Protein AF-A0A0C3Q727-F1 (afdb_monomer)

Foldseek 3Di:
DFDDDQFWWGWPAWDADPVRQDIGTDTDDQQCPFQVSNCVVVVDDPVLVVLQVVQVVRVQVSQCPDVVRDDLPDDDSDFDDPPDDDPDDPDSGPPTTDRVVRRDPPDDD

InterPro domains:
  IPR000719 Protein kinase domain [PF00069] (2-77)
  IPR000719 Protein kinase domain [PS50011] (1-109)
  IPR011009 Protein kinase-like domain superfamily [SSF56112] (2-77)

Structure (mmCIF, N/CA/C/O backbone):
data_AF-A0A0C3Q727-F1
#
_entry.id   AF-A0A0C3Q727-F1
#
loop_
_atom_site.group_PDB
_atom_site.id
_atom_site.type_symbol
_atom_site.label_atom_id
_atom_site.label_alt_id
_atom_site.label_comp_id
_atom_site.label_asym_id
_atom_site.label_entity_id
_atom_site.label_seq_id
_atom_site.pdbx_PDB_ins_code
_atom_site.Cartn_x
_atom_site.Cartn_y
_atom_site.Cartn_z
_atom_site.occupancy
_atom_site.B_iso_or_equiv
_atom_site.auth_seq_id
_atom_site.auth_comp_id
_atom_site.auth_asym_id
_atom_site.auth_atom_id
_atom_site.pdbx_PDB_model_num
ATOM 1 N N . ARG A 1 1 ? 5.966 4.097 -14.548 1.00 59.19 1 ARG A N 1
ATOM 2 C CA . ARG A 1 1 ? 4.587 3.778 -15.000 1.00 59.19 1 ARG A CA 1
ATOM 3 C C . ARG A 1 1 ? 3.643 4.442 -14.006 1.00 59.19 1 ARG A C 1
ATOM 5 O O . ARG A 1 1 ? 3.909 4.316 -12.820 1.00 59.19 1 ARG A O 1
ATOM 12 N N . SER A 1 2 ? 2.652 5.214 -14.448 1.00 68.00 2 SER A N 1
ATOM 13 C CA . SER A 1 2 ? 1.687 5.857 -13.543 1.00 68.00 2 SER A CA 1
ATOM 14 C C . SER A 1 2 ? 0.361 5.109 -13.643 1.00 68.00 2 SER A C 1
ATOM 16 O O . SER A 1 2 ? -0.072 4.806 -14.754 1.00 68.00 2 SER A O 1
ATOM 18 N N . PHE A 1 3 ? -0.236 4.761 -12.505 1.00 81.81 3 PHE A N 1
ATOM 19 C CA . PHE A 1 3 ? -1.566 4.158 -12.435 1.00 81.81 3 PHE A CA 1
ATOM 20 C C . PHE A 1 3 ? -2.571 5.238 -12.045 1.00 81.81 3 PHE A C 1
ATOM 22 O O . PHE A 1 3 ? -2.291 6.050 -11.162 1.00 81.81 3 PHE A O 1
ATOM 29 N N . SER A 1 4 ? -3.723 5.261 -12.712 1.00 84.50 4 SER A N 1
ATOM 30 C CA . SER A 1 4 ? -4.774 6.241 -12.458 1.00 84.50 4 SER A CA 1
ATOM 31 C C . SER A 1 4 ? -6.041 5.500 -12.059 1.00 84.50 4 SER A C 1
ATOM 33 O O . SER A 1 4 ? -6.807 5.053 -12.904 1.00 84.50 4 SER A O 1
ATOM 35 N N . HIS A 1 5 ? -6.208 5.315 -10.752 1.00 85.75 5 HIS A N 1
ATOM 36 C CA . HIS A 1 5 ? -7.383 4.686 -10.170 1.00 85.75 5 HIS A CA 1
ATOM 37 C C . HIS A 1 5 ? -7.640 5.280 -8.789 1.00 85.75 5 HIS A C 1
ATOM 39 O O . HIS A 1 5 ? -6.693 5.556 -8.052 1.00 85.75 5 HIS A O 1
ATOM 45 N N . GLU A 1 6 ? -8.908 5.463 -8.423 1.00 86.62 6 GLU A N 1
ATOM 46 C CA . GLU A 1 6 ? -9.264 6.111 -7.159 1.00 86.62 6 GLU A CA 1
ATOM 47 C C . GLU A 1 6 ? -8.774 5.333 -5.939 1.00 86.62 6 GLU A C 1
ATOM 49 O O . GLU A 1 6 ? -8.392 5.962 -4.961 1.00 86.62 6 GLU A O 1
ATOM 54 N N . ASN A 1 7 ? -8.714 3.998 -6.026 1.00 85.81 7 ASN A N 1
ATOM 55 C CA . ASN A 1 7 ? -8.232 3.115 -4.964 1.00 85.81 7 ASN A CA 1
ATOM 56 C C . ASN A 1 7 ? -6.742 2.763 -5.065 1.00 85.81 7 ASN A C 1
ATOM 58 O O . ASN A 1 7 ? -6.291 1.845 -4.388 1.00 85.81 7 ASN A O 1
ATOM 62 N N . ILE A 1 8 ? -5.962 3.465 -5.891 1.00 83.75 8 ILE A N 1
ATOM 63 C CA . ILE A 1 8 ? -4.508 3.280 -5.975 1.00 83.75 8 ILE A CA 1
ATOM 64 C C . ILE A 1 8 ? -3.828 4.577 -5.558 1.00 83.75 8 ILE A C 1
ATOM 66 O O . ILE A 1 8 ? -4.128 5.641 -6.099 1.00 83.75 8 ILE A O 1
ATOM 70 N N . LEU A 1 9 ? -2.910 4.511 -4.589 1.00 83.62 9 LEU A N 1
ATOM 71 C CA . LEU A 1 9 ? -2.192 5.710 -4.168 1.00 83.62 9 LEU A CA 1
ATOM 72 C C . LEU A 1 9 ? -1.355 6.227 -5.330 1.00 83.62 9 LEU A C 1
ATOM 74 O O . LEU A 1 9 ? -0.519 5.522 -5.902 1.00 83.62 9 LEU A O 1
ATOM 78 N N . LYS A 1 10 ? -1.551 7.507 -5.628 1.00 80.56 10 LYS A N 1
ATOM 79 C CA . LYS A 1 10 ? -0.773 8.205 -6.633 1.00 80.56 10 LYS A CA 1
ATOM 80 C C . LYS A 1 10 ? 0.700 8.247 -6.231 1.00 80.56 10 LYS A C 1
ATOM 82 O O . LYS A 1 10 ? 1.070 8.818 -5.208 1.00 80.56 10 LYS A O 1
ATOM 87 N N . PHE A 1 11 ? 1.544 7.709 -7.099 1.00 83.25 11 PHE A N 1
ATOM 88 C CA . PHE A 1 11 ? 2.980 7.933 -7.051 1.00 83.25 11 PHE A CA 1
ATOM 89 C C . PHE A 1 11 ? 3.300 9.324 -7.612 1.00 83.25 11 PHE A C 1
ATOM 91 O O . PHE A 1 11 ? 2.978 9.612 -8.769 1.00 83.25 11 PHE A O 1
ATOM 98 N N . THR A 1 12 ? 3.919 10.184 -6.801 1.00 83.75 12 THR A N 1
ATOM 99 C CA . THR A 1 12 ? 4.279 11.552 -7.208 1.00 83.75 12 THR A CA 1
ATOM 100 C C . THR A 1 12 ? 5.670 11.597 -7.831 1.00 83.75 12 THR A C 1
ATOM 102 O O . THR A 1 12 ? 5.880 12.308 -8.810 1.00 83.75 12 THR A O 1
ATOM 105 N N . GLY A 1 13 ? 6.619 10.828 -7.297 1.00 84.38 13 GLY A N 1
ATOM 106 C CA . GLY A 1 13 ? 7.985 10.804 -7.806 1.00 84.38 13 GLY A CA 1
ATOM 107 C C . GLY A 1 13 ? 8.942 10.064 -6.886 1.00 84.38 13 GLY A C 1
ATOM 108 O O . GLY A 1 13 ? 8.533 9.442 -5.908 1.00 84.38 13 GLY A O 1
ATOM 109 N N . TYR A 1 14 ? 10.232 10.157 -7.188 1.00 87.31 14 TYR A N 1
ATOM 110 C CA . TYR A 1 14 ? 11.291 9.585 -6.367 1.00 87.31 14 TYR A CA 1
ATOM 111 C C . TYR A 1 14 ? 12.541 10.466 -6.393 1.00 87.31 14 TYR A C 1
ATOM 113 O O . TYR A 1 14 ? 12.729 11.275 -7.300 1.00 87.31 14 TYR A O 1
ATOM 121 N N . TYR A 1 15 ? 13.391 10.289 -5.391 1.00 87.62 15 TYR A N 1
ATOM 122 C CA . TYR A 1 15 ? 14.755 10.796 -5.345 1.00 87.62 15 TYR A CA 1
ATOM 123 C C . TYR A 1 15 ? 15.693 9.598 -5.240 1.00 87.62 15 TYR A C 1
ATOM 125 O O . TYR A 1 15 ? 15.432 8.688 -4.458 1.00 87.62 15 TYR A O 1
ATOM 133 N N . ALA A 1 16 ? 16.768 9.587 -6.020 1.00 92.12 16 ALA A N 1
ATOM 134 C CA . ALA A 1 16 ? 17.796 8.560 -5.935 1.00 92.12 16 ALA A CA 1
ATOM 135 C C . ALA A 1 16 ? 19.174 9.207 -6.058 1.00 92.12 16 ALA A C 1
ATOM 137 O O . ALA A 1 16 ? 19.411 10.015 -6.958 1.00 92.12 16 ALA A O 1
ATOM 138 N N . GLU A 1 17 ? 20.085 8.842 -5.161 1.00 90.44 17 GLU A N 1
ATOM 139 C CA . GLU A 1 17 ? 21.492 9.218 -5.288 1.00 90.44 17 GLU A CA 1
ATOM 140 C C . GLU A 1 17 ? 22.128 8.524 -6.499 1.00 90.44 17 GLU A C 1
ATOM 142 O O . GLU A 1 17 ? 21.695 7.451 -6.918 1.00 90.44 17 GLU A O 1
ATOM 147 N N . LYS A 1 18 ? 23.198 9.105 -7.058 1.00 91.50 18 LYS A N 1
ATOM 148 C CA . LYS A 1 18 ? 23.864 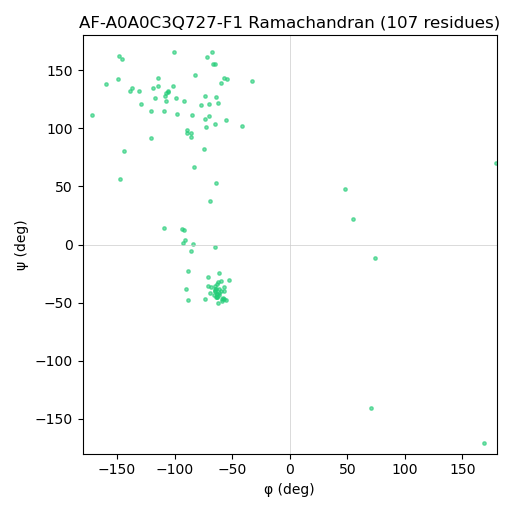8.558 -8.259 1.00 91.50 18 LYS A CA 1
ATOM 149 C C . LYS A 1 18 ? 24.393 7.133 -8.069 1.00 91.50 18 LYS A C 1
ATOM 151 O O . LYS A 1 18 ? 24.454 6.372 -9.026 1.00 91.50 18 LYS A O 1
ATOM 156 N N . ASN A 1 19 ? 24.796 6.794 -6.849 1.00 91.75 19 ASN A N 1
ATOM 157 C CA . ASN A 1 19 ? 25.264 5.463 -6.463 1.00 91.75 19 ASN A CA 1
ATOM 158 C C . ASN A 1 19 ? 24.130 4.559 -5.944 1.00 91.75 19 ASN A C 1
ATOM 160 O O . ASN A 1 19 ? 24.417 3.462 -5.477 1.00 91.75 19 ASN A O 1
ATOM 164 N N . TYR A 1 20 ? 22.876 5.024 -5.979 1.00 84.44 20 TYR A N 1
ATOM 165 C CA . TYR A 1 20 ? 21.705 4.349 -5.414 1.00 84.44 20 TYR A CA 1
ATOM 166 C C . TYR A 1 20 ? 21.840 3.988 -3.924 1.00 84.44 20 TYR A C 1
ATOM 168 O O . TYR A 1 20 ? 21.130 3.108 -3.443 1.00 84.44 20 TYR A O 1
ATOM 176 N N . GLY A 1 21 ? 22.722 4.674 -3.182 1.00 85.50 21 GLY A N 1
ATOM 177 C CA . GLY A 1 21 ? 22.891 4.467 -1.741 1.00 85.50 21 GLY A CA 1
ATOM 178 C C . GLY A 1 21 ? 21.626 4.815 -0.956 1.00 85.50 21 GLY A C 1
ATOM 179 O O . GLY A 1 21 ? 21.284 4.133 0.007 1.00 85.50 21 GLY A O 1
ATOM 180 N N . THR A 1 22 ? 20.890 5.820 -1.436 1.00 85.44 22 THR A N 1
ATOM 181 C CA . THR A 1 22 ? 19.586 6.220 -0.910 1.00 85.44 22 THR A CA 1
ATOM 182 C C . THR A 1 22 ? 18.573 6.365 -2.039 1.00 85.44 22 THR A C 1
ATOM 184 O O . THR A 1 22 ? 18.833 7.046 -3.036 1.00 85.44 22 THR A O 1
ATOM 187 N N . VAL A 1 23 ? 17.391 5.767 -1.858 1.00 84.38 23 VAL A N 1
ATOM 188 C CA . VAL A 1 23 ? 16.232 5.935 -2.742 1.00 84.38 23 VAL A CA 1
ATOM 189 C C . VAL A 1 23 ? 15.007 6.284 -1.904 1.00 84.38 23 VAL A C 1
ATOM 191 O O . VAL A 1 23 ? 14.601 5.514 -1.039 1.00 84.38 23 VAL A O 1
ATOM 194 N N . CYS A 1 24 ? 14.398 7.432 -2.182 1.00 85.94 24 CYS A N 1
ATO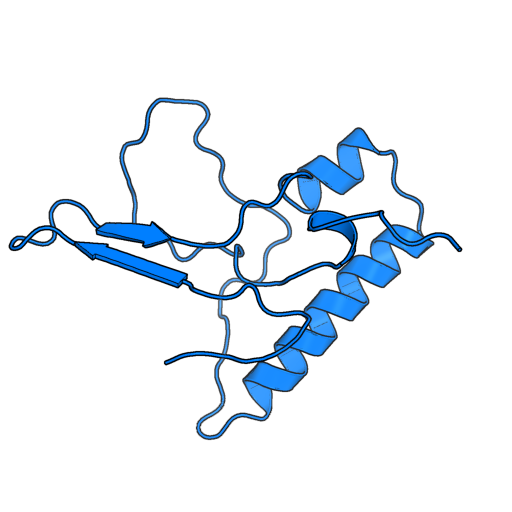M 195 C CA . CYS A 1 24 ? 13.193 7.918 -1.518 1.00 85.94 24 CYS A CA 1
ATOM 196 C C . CYS A 1 24 ? 12.036 7.983 -2.514 1.00 85.94 24 CYS A C 1
ATOM 198 O O . CYS A 1 24 ? 12.231 8.358 -3.668 1.00 85.94 24 CYS A O 1
ATOM 200 N N . ILE A 1 25 ? 10.822 7.674 -2.063 1.00 83.25 25 ILE A N 1
ATOM 201 C CA . ILE A 1 25 ? 9.595 7.753 -2.864 1.00 83.25 25 ILE A CA 1
ATOM 202 C C . ILE A 1 25 ? 8.680 8.830 -2.276 1.00 83.25 25 ILE A C 1
ATOM 204 O O . ILE A 1 25 ? 8.493 8.898 -1.063 1.00 83.25 25 ILE A O 1
ATOM 208 N N . PHE A 1 26 ? 8.089 9.649 -3.143 1.00 83.00 26 PHE A N 1
ATOM 209 C CA . PHE A 1 26 ? 7.137 10.694 -2.786 1.00 83.00 26 PHE A CA 1
ATOM 210 C C . PHE A 1 26 ? 5.713 10.279 -3.166 1.00 83.00 26 PHE A C 1
ATOM 212 O O . PHE A 1 26 ? 5.444 9.880 -4.303 1.00 83.00 26 PHE A O 1
ATOM 219 N N . SER A 1 27 ? 4.784 10.430 -2.223 1.00 81.44 27 SER A N 1
ATOM 220 C CA . SER A 1 27 ? 3.351 10.182 -2.406 1.00 81.44 27 SER A CA 1
ATOM 221 C C . SER A 1 27 ? 2.523 11.127 -1.521 1.00 81.44 27 SER A C 1
ATOM 223 O O . SER A 1 27 ? 3.083 11.737 -0.602 1.00 81.44 27 SER A O 1
ATOM 225 N N . PRO A 1 28 ? 1.218 11.309 -1.799 1.00 81.62 28 PRO A N 1
ATOM 226 C CA . PRO A 1 28 ? 0.320 12.039 -0.911 1.00 81.62 28 PRO A CA 1
ATOM 227 C C . PRO A 1 28 ? 0.333 11.485 0.519 1.00 81.62 28 PRO A C 1
ATOM 229 O O . PRO A 1 28 ? 0.400 10.277 0.734 1.00 81.62 28 PRO A O 1
ATOM 232 N N . TYR A 1 29 ? 0.244 12.383 1.500 1.00 79.25 29 TYR A N 1
ATOM 233 C CA . TYR A 1 29 ? 0.257 12.013 2.911 1.00 79.25 29 TYR A CA 1
ATOM 234 C C . TYR A 1 29 ? -1.067 11.366 3.347 1.00 79.25 29 TYR A C 1
ATOM 236 O O . TYR A 1 29 ? -2.135 11.956 3.183 1.00 79.25 29 TYR A O 1
ATOM 244 N N . MET A 1 30 ? -0.981 10.185 3.964 1.00 80.56 30 MET A N 1
ATOM 245 C CA . MET A 1 30 ? -2.121 9.462 4.537 1.00 80.56 30 MET A CA 1
ATOM 246 C C . MET A 1 30 ? -2.336 9.875 5.994 1.00 80.56 30 MET A C 1
ATOM 248 O O . MET A 1 30 ? -1.687 9.349 6.898 1.00 80.56 30 MET A O 1
ATOM 252 N N . ARG A 1 31 ? -3.251 10.824 6.230 1.00 76.50 31 ARG A N 1
ATOM 253 C CA . ARG A 1 31 ? -3.497 11.408 7.564 1.00 76.50 31 ARG A CA 1
ATOM 254 C C . ARG A 1 31 ? -3.857 10.368 8.624 1.00 76.50 31 ARG A C 1
ATOM 256 O O . ARG A 1 31 ? -3.462 10.513 9.773 1.00 76.50 31 ARG A O 1
ATOM 263 N N . ASN A 1 32 ? -4.598 9.339 8.233 1.00 74.56 32 ASN A N 1
ATOM 264 C CA . ASN A 1 32 ? -5.111 8.320 9.146 1.00 74.56 32 ASN A CA 1
ATOM 265 C C . ASN A 1 32 ? -4.168 7.111 9.294 1.00 74.56 32 ASN A C 1
ATOM 267 O O . ASN A 1 32 ? -4.564 6.076 9.826 1.00 74.56 32 ASN A O 1
ATOM 271 N N . GLY A 1 33 ? -2.926 7.226 8.815 1.00 79.25 33 GLY A N 1
ATOM 272 C CA . GLY A 1 33 ? -1.934 6.162 8.918 1.00 79.25 33 GLY A CA 1
ATOM 273 C C . GLY A 1 33 ? -2.255 4.969 8.018 1.00 79.25 33 GLY A C 1
ATOM 274 O O . GLY A 1 33 ? -2.663 5.138 6.868 1.00 79.25 33 GLY A O 1
ATOM 275 N N . ASN A 1 34 ? -2.015 3.758 8.524 1.00 79.88 34 ASN A N 1
ATOM 276 C CA . ASN A 1 34 ? -2.281 2.518 7.795 1.00 79.88 34 ASN A CA 1
ATOM 277 C C . ASN A 1 34 ? -3.594 1.863 8.238 1.00 79.88 34 ASN A C 1
ATOM 279 O O . ASN A 1 34 ? -4.158 2.202 9.275 1.00 79.88 34 ASN A O 1
ATOM 283 N N . ALA A 1 35 ? -4.077 0.904 7.446 1.00 78.25 35 ALA A N 1
ATOM 284 C CA . ALA A 1 35 ? -5.342 0.230 7.717 1.00 78.25 35 ALA A CA 1
ATOM 285 C C . ALA A 1 35 ? -5.347 -0.482 9.080 1.00 78.25 35 ALA A C 1
ATOM 287 O O . ALA A 1 35 ? -6.345 -0.413 9.789 1.00 78.25 35 ALA A O 1
ATOM 288 N N . GLN A 1 36 ? -4.244 -1.123 9.481 1.00 77.75 36 GLN A N 1
ATOM 289 C CA . GLN A 1 36 ? -4.151 -1.781 10.785 1.00 77.75 36 GLN A CA 1
ATOM 290 C C . GLN A 1 36 ? -4.294 -0.785 11.945 1.00 77.75 36 GLN A C 1
ATOM 292 O O . GLN A 1 36 ? -5.108 -1.018 12.838 1.00 77.75 36 GLN A O 1
ATOM 297 N N . THR A 1 37 ? -3.540 0.319 11.932 1.00 79.12 37 THR A N 1
ATOM 298 C CA . THR A 1 37 ? -3.610 1.347 12.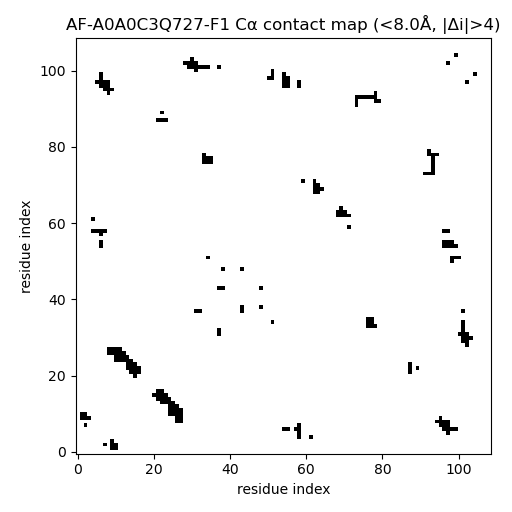983 1.00 79.12 37 THR A CA 1
ATOM 299 C C . THR A 1 37 ? -4.968 2.032 12.981 1.00 79.12 37 THR A C 1
ATOM 301 O O . THR A 1 37 ? -5.582 2.162 14.032 1.00 79.12 37 THR A O 1
ATOM 304 N N . TYR A 1 38 ? -5.495 2.368 11.802 1.00 80.31 38 TYR A N 1
ATOM 305 C CA . TYR A 1 38 ? -6.806 2.993 11.659 1.00 80.31 38 TYR A CA 1
ATOM 306 C C . TYR A 1 38 ? -7.927 2.127 12.246 1.00 80.31 38 TYR A C 1
ATOM 308 O O . TYR A 1 38 ? -8.729 2.604 13.048 1.00 80.31 38 TYR A O 1
ATOM 316 N N . LEU A 1 39 ? -7.956 0.838 11.894 1.00 81.12 39 LEU A N 1
ATOM 317 C CA . LEU A 1 39 ? -8.963 -0.103 12.385 1.00 81.12 39 LEU A CA 1
ATOM 318 C C . LEU A 1 39 ? -8.860 -0.333 13.900 1.00 81.12 39 LEU A C 1
ATOM 320 O O . LEU A 1 39 ? -9.888 -0.515 14.556 1.00 81.12 39 LEU A O 1
ATOM 324 N N . ALA A 1 40 ? -7.640 -0.335 14.445 1.00 80.12 40 ALA A N 1
ATOM 325 C CA . ALA A 1 40 ? -7.394 -0.516 15.873 1.00 80.12 40 ALA A CA 1
ATOM 326 C C . ALA A 1 40 ? -7.776 0.729 16.690 1.00 80.12 40 ALA A C 1
ATOM 328 O O . ALA A 1 40 ? -8.477 0.611 17.692 1.00 80.12 40 ALA A O 1
ATOM 329 N N . GLU A 1 41 ? -7.360 1.918 16.253 1.00 78.12 41 GLU A N 1
ATOM 330 C CA . GLU A 1 41 ? -7.581 3.179 16.973 1.00 78.12 41 GLU A CA 1
ATOM 331 C C . GLU A 1 41 ? -9.045 3.625 16.946 1.00 78.12 41 GLU A C 1
ATOM 333 O O . GLU A 1 41 ? -9.548 4.173 17.927 1.00 78.12 41 GLU A O 1
ATOM 338 N N . LYS A 1 42 ? -9.753 3.388 15.835 1.00 75.12 42 LYS A N 1
ATOM 339 C CA . LYS A 1 42 ? -11.143 3.831 15.665 1.00 75.12 42 LYS A CA 1
ATOM 340 C C . LYS A 1 42 ? -12.185 2.868 16.221 1.00 75.12 42 LYS A C 1
ATOM 342 O O . LYS A 1 42 ? -13.356 3.226 16.214 1.00 75.12 42 LYS A O 1
ATOM 347 N N . GLN A 1 43 ? -11.789 1.681 16.699 1.00 76.50 43 GLN A N 1
ATOM 348 C CA . GLN A 1 43 ? -12.727 0.585 16.994 1.00 76.50 43 GLN A CA 1
ATOM 349 C C . GLN A 1 43 ? -13.692 0.371 15.817 1.00 76.50 43 GLN A C 1
ATOM 351 O O . GLN A 1 43 ? -14.908 0.328 15.982 1.00 76.50 43 GLN A O 1
ATOM 356 N N . ALA A 1 44 ? -13.120 0.303 14.613 1.00 77.75 44 ALA A N 1
ATOM 357 C CA . ALA A 1 44 ? -13.880 0.416 13.380 1.00 77.75 44 ALA A CA 1
ATOM 358 C C . ALA A 1 44 ? -14.951 -0.673 13.248 1.00 77.75 44 ALA A C 1
ATOM 360 O O . ALA A 1 44 ? -14.692 -1.855 13.543 1.00 77.75 44 ALA A O 1
ATOM 361 N N . THR A 1 45 ? -16.127 -0.273 12.762 1.00 86.94 45 THR A N 1
ATOM 362 C CA . THR A 1 45 ? -17.272 -1.169 12.605 1.00 86.94 45 THR A CA 1
ATOM 363 C C . THR A 1 45 ? -17.007 -2.225 11.534 1.00 86.94 45 THR A C 1
ATOM 365 O O . THR A 1 45 ? -16.071 -2.143 10.728 1.00 86.94 45 THR A O 1
ATOM 368 N N . THR A 1 46 ? -17.845 -3.257 11.516 1.00 87.25 46 THR A N 1
ATOM 369 C CA . THR A 1 46 ? -17.807 -4.288 10.475 1.00 87.25 46 THR A CA 1
ATOM 370 C C . THR A 1 46 ? -17.975 -3.674 9.083 1.00 87.25 46 THR A C 1
ATOM 372 O O . THR A 1 46 ? -17.263 -4.043 8.152 1.00 87.25 46 THR A O 1
ATOM 375 N N . GLU A 1 47 ? -18.856 -2.686 8.947 1.00 85.50 47 GLU A N 1
ATOM 376 C CA . GLU A 1 47 ? -19.116 -1.957 7.707 1.00 85.50 47 GLU A CA 1
ATOM 377 C C . GLU A 1 47 ? -17.873 -1.194 7.227 1.00 85.50 47 GLU A C 1
ATOM 379 O O . GLU A 1 47 ? -17.498 -1.303 6.061 1.00 85.50 47 GLU A O 1
ATOM 384 N N . GLU A 1 48 ? -17.172 -0.485 8.118 1.00 80.50 48 GLU A N 1
ATOM 385 C CA . GLU A 1 48 ? -15.929 0.232 7.785 1.00 80.50 48 GLU A CA 1
ATOM 386 C C . GLU A 1 48 ? -14.823 -0.714 7.299 1.00 80.50 48 GLU A C 1
ATOM 388 O O . GLU A 1 48 ? -14.105 -0.412 6.339 1.00 80.50 48 GLU A O 1
ATOM 393 N N . ARG A 1 49 ? -14.722 -1.903 7.904 1.00 83.38 49 ARG A N 1
ATOM 394 C CA . ARG A 1 49 ? -13.805 -2.961 7.448 1.00 83.38 49 ARG A CA 1
ATOM 395 C C . ARG A 1 49 ? -14.163 -3.443 6.045 1.00 83.38 49 ARG A C 1
ATOM 397 O O . ARG A 1 49 ? -13.265 -3.623 5.221 1.00 83.38 49 ARG A O 1
ATOM 404 N N . PHE A 1 50 ? -15.452 -3.622 5.758 1.00 85.81 50 PHE A N 1
ATOM 405 C CA . PHE A 1 50 ? -15.915 -3.999 4.423 1.00 85.81 50 PHE A CA 1
ATOM 406 C C . PHE A 1 50 ? -15.640 -2.912 3.382 1.00 85.81 50 PHE A C 1
ATOM 408 O O . PHE A 1 50 ? -15.244 -3.249 2.267 1.00 85.81 50 PHE A O 1
ATOM 415 N N . PHE A 1 51 ? -15.778 -1.629 3.728 1.00 84.25 51 PHE A N 1
ATOM 416 C CA . PHE A 1 51 ? -15.430 -0.537 2.815 1.00 84.25 51 PHE A CA 1
ATOM 417 C C . PHE A 1 51 ? -13.939 -0.533 2.465 1.00 84.25 51 PHE A C 1
ATOM 419 O O . PHE A 1 51 ? -13.597 -0.465 1.286 1.00 84.25 51 PHE A O 1
ATOM 426 N N . LEU A 1 52 ? -13.056 -0.702 3.454 1.00 84.19 52 LEU A N 1
ATOM 427 C CA . LEU A 1 52 ? -11.613 -0.809 3.208 1.00 84.19 52 LEU A CA 1
ATOM 428 C C . LEU A 1 52 ? -11.256 -2.017 2.332 1.00 84.19 52 LEU A C 1
ATOM 430 O O . LEU A 1 52 ? -10.424 -1.905 1.431 1.00 84.19 52 LEU A O 1
ATOM 434 N N . LEU A 1 53 ? -11.890 -3.167 2.578 1.00 86.56 53 LEU A N 1
ATOM 435 C CA . LEU A 1 53 ? -11.682 -4.365 1.769 1.00 86.56 53 LEU A CA 1
ATOM 436 C C . LEU A 1 53 ? -12.155 -4.154 0.327 1.00 86.56 53 LEU A C 1
ATOM 438 O O . LEU A 1 53 ? -11.443 -4.508 -0.611 1.00 86.56 53 LEU A O 1
ATOM 442 N N . ARG A 1 54 ? -13.337 -3.557 0.144 1.00 86.81 54 ARG A N 1
ATOM 443 C CA . ARG A 1 54 ? -13.889 -3.242 -1.175 1.00 86.81 54 ARG A CA 1
ATOM 444 C C . ARG A 1 54 ? -12.959 -2.320 -1.958 1.00 86.81 54 ARG A C 1
ATOM 446 O O . ARG A 1 54 ? -12.665 -2.621 -3.110 1.00 86.81 54 ARG A O 1
ATOM 453 N N . ASP A 1 55 ? -12.468 -1.255 -1.330 1.00 85.94 55 ASP A N 1
ATOM 454 C CA . ASP A 1 55 ? -11.524 -0.318 -1.945 1.00 85.94 55 ASP A CA 1
ATOM 455 C C . ASP A 1 55 ? -10.250 -1.043 -2.416 1.00 85.94 55 ASP A C 1
ATOM 457 O O . ASP A 1 55 ? -9.816 -0.876 -3.558 1.00 85.94 55 ASP A O 1
ATOM 461 N N . ALA A 1 56 ? -9.676 -1.909 -1.574 1.00 86.62 56 ALA A N 1
ATOM 462 C CA . ALA A 1 56 ? -8.497 -2.696 -1.940 1.00 86.62 56 ALA A CA 1
ATOM 463 C C . ALA A 1 56 ? -8.766 -3.628 -3.136 1.00 86.62 56 ALA A C 1
ATOM 465 O O . ALA A 1 56 ? -7.951 -3.703 -4.058 1.00 86.62 56 ALA A O 1
ATOM 466 N N . LEU A 1 57 ? -9.919 -4.305 -3.153 1.00 89.00 57 LEU A N 1
ATOM 467 C CA . LEU A 1 57 ? -10.315 -5.187 -4.252 1.00 89.00 57 LEU A CA 1
ATOM 468 C C . LEU A 1 57 ? -10.538 -4.422 -5.560 1.00 89.00 57 LEU A C 1
ATOM 470 O O . LEU A 1 57 ? -10.105 -4.895 -6.604 1.00 89.00 57 LEU A O 1
ATOM 474 N N . MET A 1 58 ? -11.142 -3.232 -5.511 1.00 88.62 58 MET A N 1
ATOM 475 C CA . MET A 1 58 ? -11.333 -2.386 -6.695 1.00 88.62 58 MET A CA 1
ATOM 476 C C . MET A 1 58 ? -9.996 -1.938 -7.296 1.00 88.62 58 MET A C 1
ATOM 478 O O . MET A 1 58 ? -9.802 -1.998 -8.508 1.00 88.62 58 MET A O 1
ATOM 482 N N . GLY A 1 59 ? -9.032 -1.541 -6.460 1.00 87.06 59 GLY A N 1
ATOM 483 C CA . GLY A 1 59 ? -7.688 -1.231 -6.948 1.00 87.06 59 GLY A CA 1
ATOM 484 C C . GLY A 1 59 ? -6.984 -2.452 -7.550 1.00 87.06 59 GLY A C 1
ATOM 485 O O . GLY A 1 59 ? -6.267 -2.326 -8.542 1.00 87.06 59 GLY A O 1
ATOM 486 N N . LEU A 1 60 ? -7.167 -3.633 -6.952 1.00 90.00 60 LEU A N 1
ATOM 487 C CA . LEU A 1 60 ? -6.535 -4.863 -7.423 1.00 90.00 60 LEU A CA 1
ATOM 488 C C . LEU A 1 60 ? -7.125 -5.320 -8.761 1.00 90.00 60 LEU A C 1
ATOM 490 O O . LEU A 1 60 ? -6.376 -5.696 -9.660 1.00 90.00 60 LEU A O 1
ATOM 494 N N . ASP A 1 61 ? -8.446 -5.230 -8.905 1.00 92.75 61 ASP A N 1
ATOM 495 C CA . ASP A 1 61 ? -9.152 -5.497 -10.156 1.00 92.75 61 ASP A CA 1
ATOM 496 C C . ASP A 1 61 ? -8.625 -4.602 -11.284 1.00 92.75 61 ASP A C 1
ATOM 498 O O . ASP A 1 61 ? -8.239 -5.101 -12.342 1.00 92.75 61 ASP A O 1
ATOM 502 N N . TYR A 1 62 ? -8.469 -3.299 -11.032 1.00 91.19 62 TYR A N 1
ATOM 503 C CA . TYR A 1 62 ? -7.843 -2.395 -11.997 1.00 91.19 62 TYR A CA 1
ATOM 504 C C . TYR A 1 62 ? -6.442 -2.873 -12.414 1.00 91.19 62 TYR A C 1
ATOM 506 O O . TYR A 1 62 ? -6.146 -2.926 -13.605 1.00 91.19 62 TYR A O 1
ATOM 514 N N . LEU A 1 63 ? -5.575 -3.240 -11.460 1.00 90.00 63 LEU A N 1
ATOM 515 C CA . LEU A 1 63 ? -4.197 -3.663 -11.750 1.00 90.00 63 LEU A CA 1
ATOM 516 C C . LEU A 1 63 ? -4.131 -4.959 -12.568 1.00 90.00 63 LEU A C 1
ATOM 518 O O . LEU A 1 63 ? -3.297 -5.078 -13.472 1.00 90.00 63 LEU A O 1
ATOM 522 N N . HIS A 1 64 ? -5.001 -5.919 -12.263 1.00 93.06 64 HIS A N 1
ATOM 523 C CA . HIS A 1 64 ? -5.062 -7.202 -12.959 1.00 93.06 64 HIS A CA 1
ATOM 524 C C . HIS A 1 64 ? -5.619 -7.081 -14.381 1.00 93.06 64 HIS A C 1
ATOM 526 O O . HIS A 1 64 ? -5.218 -7.854 -15.247 1.00 93.06 64 HIS A O 1
ATOM 532 N N . ASN A 1 65 ? -6.472 -6.089 -14.642 1.00 93.81 65 ASN A N 1
ATOM 533 C CA . ASN A 1 65 ? -7.019 -5.821 -15.973 1.00 93.81 65 ASN A CA 1
ATOM 534 C C . ASN A 1 65 ? -6.097 -4.970 -16.873 1.00 93.81 65 ASN A C 1
ATOM 536 O O . ASN A 1 65 ? -6.447 -4.674 -18.017 1.00 93.81 65 ASN A O 1
ATOM 540 N N . LEU A 1 66 ? -4.909 -4.568 -16.403 1.00 91.31 66 LEU A N 1
ATOM 541 C CA . LEU A 1 66 ? -3.919 -3.894 -17.250 1.00 91.31 66 LEU A CA 1
ATOM 542 C C . LEU A 1 66 ? -3.279 -4.856 -18.259 1.00 91.31 66 LEU A C 1
ATOM 544 O O . LEU A 1 66 ? -3.264 -6.068 -18.075 1.00 91.31 66 LEU A O 1
ATOM 548 N N . SER A 1 67 ? -2.676 -4.299 -19.313 1.00 91.19 67 SER A N 1
ATOM 549 C CA . SER A 1 67 ? -1.883 -5.061 -20.282 1.00 91.19 67 SER A CA 1
ATOM 550 C C . SER A 1 67 ? -0.432 -4.543 -20.349 1.00 91.19 67 SER A C 1
ATOM 552 O O . SER A 1 67 ? -0.198 -3.386 -20.722 1.00 91.19 67 SER A O 1
ATOM 554 N N . PRO A 1 68 ? 0.576 -5.344 -19.947 1.00 91.06 68 PRO A N 1
ATOM 555 C CA . PRO A 1 68 ? 0.434 -6.614 -19.230 1.00 91.06 68 PRO A CA 1
ATOM 556 C C . PRO A 1 68 ? -0.173 -6.433 -17.822 1.00 91.06 68 PRO A C 1
ATOM 558 O O . PRO A 1 68 ? 0.006 -5.353 -17.238 1.00 91.06 68 PRO A O 1
ATOM 561 N N . PRO A 1 69 ? -0.822 -7.480 -17.270 1.00 90.25 69 PRO A N 1
ATOM 562 C CA . PRO A 1 69 ? -1.354 -7.474 -15.909 1.00 90.25 69 PRO A CA 1
ATOM 563 C C . PRO A 1 69 ? -0.274 -7.171 -14.876 1.00 90.25 69 PRO A C 1
ATOM 565 O O . PRO A 1 69 ? 0.871 -7.613 -15.004 1.00 90.25 69 PRO A O 1
ATOM 568 N N . VAL A 1 70 ? -0.637 -6.429 -13.832 1.00 89.00 70 VAL A N 1
ATOM 569 C CA . VAL A 1 70 ? 0.270 -6.094 -12.730 1.00 89.00 70 VAL A CA 1
ATOM 570 C C . VAL A 1 70 ? -0.154 -6.858 -11.484 1.00 89.00 70 VAL A C 1
ATOM 572 O O . VAL A 1 70 ? -1.217 -6.605 -10.931 1.00 89.00 70 VAL A O 1
ATOM 575 N N . VAL 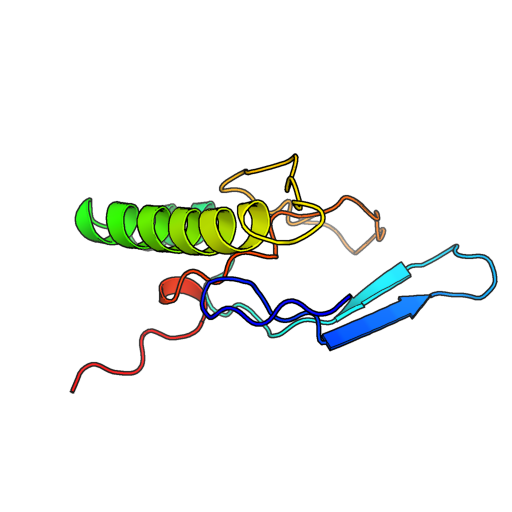A 1 71 ? 0.699 -7.767 -11.013 1.00 86.50 71 VAL A N 1
ATOM 576 C CA . VAL A 1 71 ? 0.494 -8.490 -9.750 1.00 86.50 71 VAL A CA 1
ATOM 577 C C . VAL A 1 71 ? 1.185 -7.719 -8.626 1.00 86.50 71 VAL A C 1
ATOM 579 O O . VAL A 1 71 ? 2.383 -7.461 -8.706 1.00 86.50 71 VAL A O 1
ATOM 582 N N . HIS A 1 72 ? 0.449 -7.347 -7.573 1.00 78.75 72 HIS A N 1
ATOM 583 C CA . HIS A 1 72 ? 1.018 -6.566 -6.464 1.00 78.75 72 HIS A CA 1
ATOM 584 C C . HIS A 1 72 ? 2.042 -7.369 -5.635 1.00 78.75 72 HIS A C 1
ATOM 586 O O . HIS A 1 72 ? 3.025 -6.813 -5.154 1.00 78.75 72 HIS A O 1
ATOM 592 N N . GLY A 1 73 ? 1.815 -8.668 -5.429 1.00 76.56 73 GLY A N 1
ATOM 593 C CA . GLY A 1 73 ? 2.791 -9.584 -4.820 1.00 76.56 73 GLY A CA 1
ATOM 594 C C . GLY A 1 73 ? 3.014 -9.477 -3.302 1.00 76.56 73 GLY A C 1
ATOM 595 O O . GLY A 1 73 ? 3.619 -10.383 -2.744 1.00 76.56 73 GLY A O 1
ATOM 596 N N . ASP A 1 74 ? 2.511 -8.439 -2.620 1.00 76.50 74 ASP A N 1
ATOM 597 C CA . ASP A 1 74 ? 2.658 -8.275 -1.160 1.00 76.50 74 ASP A CA 1
ATOM 598 C C . ASP A 1 74 ? 1.455 -7.566 -0.508 1.00 76.50 74 ASP A C 1
ATOM 600 O O . ASP A 1 74 ? 1.600 -6.515 0.110 1.00 76.50 74 ASP A O 1
ATOM 604 N N . LEU A 1 75 ? 0.241 -8.112 -0.686 1.00 77.75 75 LEU A N 1
ATOM 605 C CA . LEU A 1 75 ? -1.004 -7.532 -0.159 1.00 77.75 75 LEU A CA 1
ATOM 606 C C . LEU A 1 75 ? -1.123 -7.705 1.375 1.00 77.75 75 LEU A C 1
ATOM 608 O O . LEU A 1 75 ? -1.496 -8.781 1.836 1.00 77.75 75 LEU A O 1
ATOM 612 N N . LYS A 1 76 ? -0.832 -6.668 2.178 1.00 70.81 76 LYS A N 1
ATOM 613 C CA . LYS A 1 76 ? -0.876 -6.696 3.659 1.00 70.81 76 LYS A CA 1
ATOM 614 C C . LYS A 1 76 ? -1.510 -5.447 4.275 1.00 70.81 76 LYS A C 1
ATOM 616 O O . LYS A 1 76 ? -1.090 -4.340 3.982 1.00 70.81 76 LYS A O 1
ATOM 621 N N . ALA A 1 77 ? -2.400 -5.596 5.257 1.00 60.97 77 ALA A N 1
ATOM 622 C CA . ALA A 1 77 ? -3.011 -4.460 5.974 1.00 60.97 77 ALA A CA 1
ATOM 623 C C . ALA A 1 77 ? -2.029 -3.601 6.812 1.00 60.97 77 ALA A C 1
ATOM 625 O O . ALA A 1 77 ? -2.438 -2.614 7.426 1.00 60.97 77 ALA A O 1
ATOM 626 N N . VAL A 1 78 ? -0.749 -3.981 6.853 1.00 53.31 78 VAL A N 1
ATOM 627 C CA . VAL A 1 78 ? 0.302 -3.379 7.675 1.00 53.31 78 VAL A CA 1
ATOM 628 C C . VAL A 1 78 ? 1.250 -2.585 6.787 1.00 53.31 78 VAL A C 1
ATOM 630 O O . VAL A 1 78 ? 1.773 -3.114 5.806 1.00 53.31 78 VAL A O 1
ATOM 633 N N . CYS A 1 79 ? 1.534 -1.342 7.175 1.00 51.91 79 CYS A N 1
ATOM 634 C CA . CYS A 1 79 ? 2.732 -0.653 6.718 1.00 51.91 79 CYS A CA 1
ATOM 635 C C . CYS A 1 79 ? 3.788 -0.781 7.829 1.00 51.91 79 CYS A C 1
ATOM 637 O O . CYS A 1 79 ? 3.499 -0.487 8.987 1.00 51.91 79 CYS A O 1
ATOM 639 N N . HIS A 1 80 ? 4.993 -1.275 7.526 1.00 41.94 80 HIS A N 1
ATOM 640 C CA . HIS A 1 80 ? 6.089 -1.207 8.492 1.00 41.94 80 HIS A CA 1
ATOM 641 C C . HIS A 1 80 ? 6.423 0.271 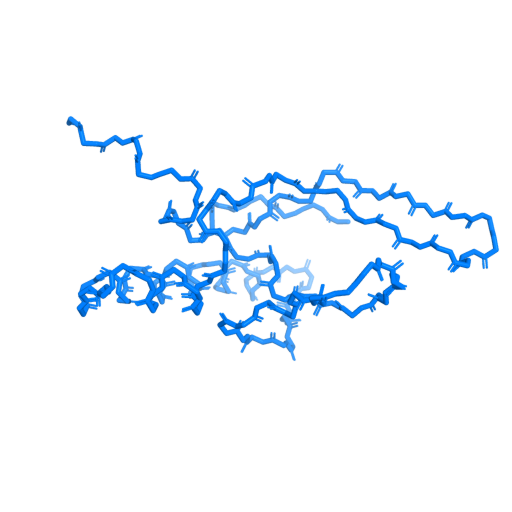8.721 1.00 41.94 80 HIS A C 1
ATOM 643 O O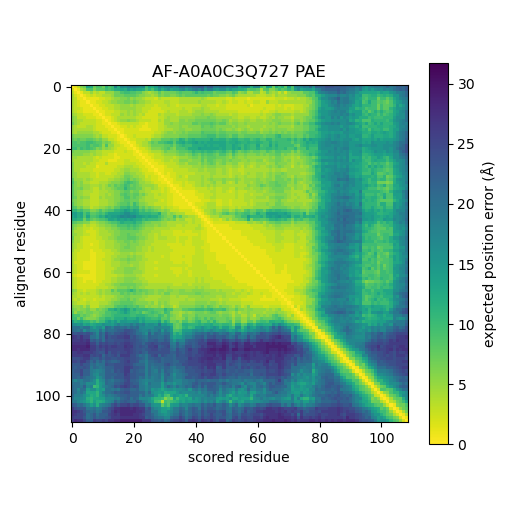 . HIS A 1 80 ? 7.056 0.899 7.876 1.00 41.94 80 HIS A O 1
ATOM 649 N N . THR A 1 81 ? 5.998 0.831 9.851 1.00 39.12 81 THR A N 1
ATOM 650 C CA . THR A 1 81 ? 6.570 2.061 10.393 1.00 39.12 81 THR A CA 1
ATOM 651 C C . THR A 1 81 ? 7.799 1.667 11.213 1.00 39.12 81 THR A C 1
ATOM 653 O O . THR A 1 81 ? 7.664 1.015 12.250 1.00 39.12 81 THR A O 1
ATOM 656 N N . PRO A 1 82 ? 9.032 2.003 10.795 1.00 36.97 82 PRO A N 1
ATOM 657 C CA . PRO A 1 82 ? 10.167 1.874 11.689 1.00 36.97 82 PRO A CA 1
ATOM 658 C C . PRO A 1 82 ? 10.003 2.952 12.764 1.00 36.97 82 PRO A C 1
ATOM 660 O O . PRO A 1 82 ? 10.120 4.143 12.485 1.00 36.97 82 PRO A O 1
ATOM 663 N N . GLY A 1 83 ? 9.715 2.544 14.000 1.00 42.44 83 GLY A N 1
ATOM 664 C CA . GLY A 1 83 ? 9.728 3.402 15.192 1.00 42.44 83 GLY A CA 1
ATOM 665 C C . GLY A 1 83 ? 11.140 3.842 15.600 1.00 42.44 83 GLY A C 1
ATOM 666 O O . GLY A 1 83 ? 11.477 3.867 16.778 1.00 42.44 83 GLY A O 1
ATOM 667 N N . THR A 1 84 ? 12.018 4.118 14.642 1.00 38.16 84 THR A N 1
ATOM 668 C CA . THR A 1 84 ? 13.399 4.552 14.861 1.00 38.16 84 THR A CA 1
ATOM 669 C C . THR 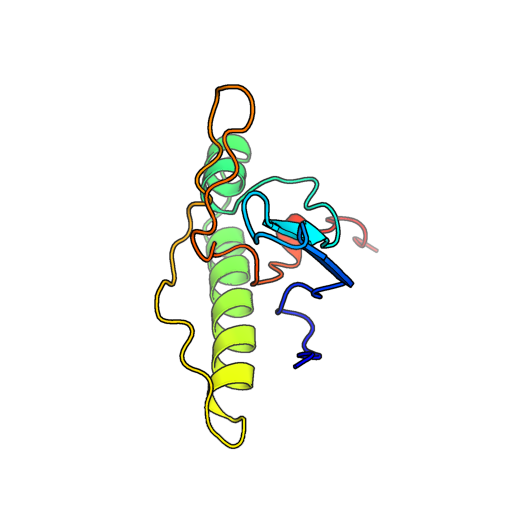A 1 84 ? 13.875 5.234 13.580 1.00 38.16 84 THR A C 1
ATOM 671 O O . THR A 1 84 ? 13.557 4.776 12.487 1.00 38.16 84 THR A O 1
ATOM 674 N N . LEU A 1 85 ? 14.583 6.356 13.726 1.00 36.28 85 LEU A N 1
ATOM 675 C CA . LEU A 1 85 ? 15.125 7.220 12.664 1.00 36.28 85 LEU A CA 1
ATOM 676 C C . LEU A 1 85 ? 15.545 6.469 11.375 1.00 36.28 85 LEU A C 1
ATOM 678 O O . LEU A 1 85 ? 16.118 5.379 11.451 1.00 36.28 85 LEU A O 1
ATOM 682 N N . PRO A 1 86 ? 15.290 7.040 10.181 1.00 35.78 86 PRO A N 1
ATOM 683 C CA . PRO A 1 86 ? 15.176 6.276 8.947 1.00 35.78 86 PRO A CA 1
ATOM 684 C C . PRO A 1 86 ? 16.538 5.782 8.452 1.00 35.78 86 PRO A C 1
ATOM 686 O O . PRO A 1 86 ? 17.321 6.534 7.877 1.00 35.78 86 PRO A O 1
ATOM 689 N N . LYS A 1 87 ? 16.783 4.475 8.579 1.00 29.36 87 LYS A N 1
ATOM 690 C CA . LYS A 1 87 ? 17.561 3.745 7.572 1.00 29.36 87 LYS A CA 1
ATOM 691 C C . LYS A 1 87 ? 16.586 3.309 6.488 1.00 29.36 87 LYS A C 1
ATOM 693 O O . LYS A 1 87 ? 15.862 2.326 6.633 1.00 29.36 87 LYS A O 1
ATOM 698 N N . VAL A 1 88 ? 16.533 4.125 5.441 1.00 39.41 88 VAL A N 1
ATOM 699 C CA . VAL A 1 88 ? 15.709 3.942 4.247 1.00 39.41 88 VAL A CA 1
ATOM 700 C C . VAL A 1 88 ? 16.018 2.571 3.646 1.00 39.41 88 VAL A C 1
ATOM 702 O O . VAL A 1 88 ? 17.098 2.348 3.108 1.00 39.41 88 VAL A O 1
ATOM 705 N N . THR A 1 89 ? 15.089 1.631 3.786 1.00 28.47 89 THR A N 1
ATOM 706 C CA . THR A 1 89 ? 15.144 0.318 3.135 1.00 28.47 89 THR A CA 1
ATOM 707 C C . THR A 1 89 ? 14.086 0.291 2.031 1.00 28.47 89 THR A C 1
ATOM 709 O O . THR A 1 89 ? 12.930 0.631 2.292 1.00 28.47 89 THR A O 1
ATOM 712 N N . PRO A 1 90 ? 14.448 -0.071 0.785 1.00 33.66 90 PRO A N 1
ATOM 713 C CA . PRO A 1 90 ? 13.536 -0.077 -0.349 1.00 33.66 90 PRO A CA 1
ATOM 714 C C . PRO A 1 90 ? 12.745 -1.387 -0.350 1.00 33.66 90 PRO A C 1
ATOM 716 O O . PRO A 1 90 ? 12.923 -2.246 -1.206 1.00 33.66 90 PRO A O 1
ATOM 719 N N . SER A 1 91 ? 11.891 -1.577 0.645 1.00 31.38 91 SER A N 1
ATOM 720 C CA . SER A 1 91 ? 10.917 -2.665 0.640 1.00 31.38 91 SER A CA 1
ATOM 721 C C . SER A 1 91 ? 9.587 -2.097 0.172 1.00 31.38 91 SER A C 1
ATOM 723 O O . SER A 1 91 ? 9.004 -1.251 0.850 1.00 31.38 91 SER A O 1
ATOM 725 N N . LEU A 1 92 ? 9.169 -2.538 -1.021 1.00 38.03 92 LEU A N 1
ATOM 726 C CA . LEU A 1 92 ? 7.862 -2.297 -1.627 1.00 38.03 92 LEU A CA 1
ATOM 727 C C . LEU A 1 92 ? 6.774 -2.431 -0.562 1.00 38.03 92 LEU A C 1
ATOM 729 O O . LEU A 1 92 ? 6.408 -3.529 -0.156 1.00 38.03 92 LEU A O 1
ATOM 733 N N . LEU A 1 93 ? 6.290 -1.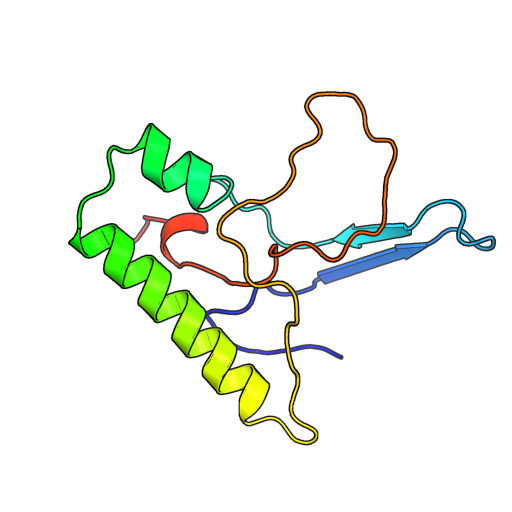292 -0.090 1.00 37.38 93 LEU A N 1
ATOM 734 C CA . LEU A 1 93 ? 5.228 -1.232 0.887 1.00 37.38 93 LEU A CA 1
ATOM 735 C C . LEU A 1 93 ? 3.890 -1.374 0.178 1.00 37.38 93 LEU A C 1
ATOM 737 O O . LEU A 1 93 ? 3.672 -0.813 -0.902 1.00 37.38 93 LEU A O 1
ATOM 741 N N . LEU A 1 94 ? 2.954 -2.017 0.871 1.00 37.19 94 LEU A N 1
ATOM 742 C CA . LEU A 1 94 ? 1.529 -1.798 0.686 1.00 37.19 94 LEU A CA 1
ATOM 743 C C . LEU A 1 94 ? 1.117 -0.365 1.061 1.00 37.19 94 LEU A C 1
ATOM 745 O O . LEU A 1 94 ? 0.228 -0.132 1.872 1.00 37.19 94 LEU A O 1
ATOM 749 N N . SER A 1 95 ? 1.792 0.618 0.484 1.00 41.09 95 SER A N 1
ATOM 750 C CA . SER A 1 95 ? 1.454 2.029 0.548 1.00 41.09 95 SER A CA 1
ATOM 751 C C . SER A 1 95 ? 0.586 2.440 -0.635 1.00 41.09 95 SER A C 1
ATOM 753 O O . SER A 1 95 ? 0.253 3.609 -0.739 1.00 41.09 95 SER A O 1
ATOM 755 N N . HIS A 1 96 ? 0.223 1.527 -1.545 1.00 45.59 96 HIS A N 1
ATOM 756 C CA . HIS A 1 96 ? -0.360 1.900 -2.835 1.00 45.59 96 HIS A CA 1
ATOM 757 C C . HIS A 1 96 ? -1.845 1.596 -3.033 1.00 45.59 96 HIS A C 1
ATOM 759 O O . HIS A 1 96 ? -2.317 1.748 -4.154 1.00 45.59 96 HIS A O 1
ATOM 765 N N . PHE A 1 97 ? -2.606 1.280 -1.980 1.00 42.78 97 PHE A N 1
ATOM 766 C CA . PHE A 1 97 ? -4.071 1.262 -2.053 1.00 42.78 97 PHE A CA 1
ATOM 767 C C . PHE A 1 97 ? -4.671 2.442 -1.292 1.00 42.78 97 PHE A C 1
ATOM 769 O O . PHE A 1 97 ? -4.402 2.656 -0.112 1.00 42.78 97 PHE A O 1
ATOM 776 N N . ASN A 1 98 ? -5.475 3.227 -1.998 1.00 42.12 98 ASN A N 1
ATOM 777 C CA . ASN A 1 98 ? -6.203 4.362 -1.459 1.00 42.12 98 ASN A CA 1
ATOM 778 C C . ASN A 1 98 ? -7.523 3.818 -0.884 1.00 42.12 98 ASN A C 1
ATOM 780 O O . ASN A 1 98 ? -8.508 3.642 -1.601 1.00 42.12 98 ASN A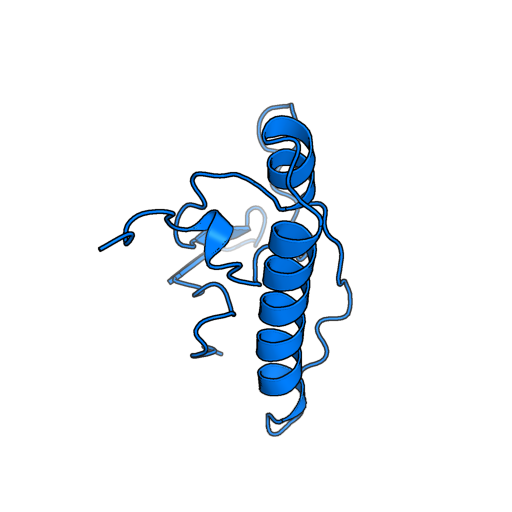 O 1
ATOM 784 N N . GLY A 1 99 ? -7.531 3.483 0.405 1.00 41.78 99 GLY A N 1
ATOM 785 C CA . GLY A 1 99 ? -8.796 3.391 1.127 1.00 41.78 99 GLY A CA 1
ATOM 786 C C . GLY A 1 99 ? -9.319 4.814 1.281 1.00 41.78 99 GLY A C 1
ATOM 787 O O . GLY A 1 99 ? -8.615 5.635 1.871 1.00 41.78 99 GLY A O 1
ATOM 788 N N . LYS A 1 100 ? -10.514 5.140 0.775 1.00 43.84 100 LYS A N 1
ATOM 789 C CA . LYS A 1 100 ? -11.110 6.489 0.926 1.00 43.84 100 LYS A CA 1
ATOM 790 C C . LYS A 1 100 ? -11.135 6.937 2.393 1.00 43.84 100 LYS A C 1
ATOM 792 O O . LYS A 1 100 ? -10.932 8.112 2.696 1.00 43.84 100 LYS A O 1
ATOM 797 N N . ALA A 1 101 ? -11.259 5.975 3.306 1.00 43.97 101 ALA A N 1
ATOM 798 C CA . ALA A 1 101 ? -11.178 6.178 4.746 1.00 43.97 101 ALA A CA 1
ATOM 799 C C . ALA A 1 101 ? -9.820 6.719 5.240 1.00 43.97 101 ALA A C 1
ATOM 801 O O . ALA A 1 101 ? -9.784 7.364 6.284 1.00 43.97 101 ALA A O 1
ATOM 802 N N . LEU A 1 102 ? -8.708 6.509 4.521 1.00 48.19 102 LEU A N 1
ATOM 803 C CA . LEU A 1 102 ? -7.374 6.959 4.943 1.00 48.19 102 LEU A CA 1
ATOM 804 C C . LEU A 1 102 ? -7.018 8.382 4.482 1.00 48.19 102 LEU A C 1
ATOM 806 O O . LEU A 1 102 ? -6.178 9.035 5.109 1.00 48.19 102 LEU A O 1
ATOM 810 N N . TYR A 1 103 ? -7.667 8.862 3.416 1.00 43.94 103 TYR A N 1
ATOM 811 C CA . TYR A 1 103 ? -7.387 10.161 2.801 1.00 43.94 103 TYR A CA 1
ATOM 812 C C . TYR A 1 103 ? -8.198 11.295 3.442 1.00 43.94 103 TYR A C 1
ATOM 814 O O . TYR A 1 103 ? -7.628 12.324 3.794 1.00 43.94 103 TYR A O 1
ATOM 822 N N . GLN A 1 104 ? -9.511 11.112 3.623 1.00 39.81 104 GLN A N 1
ATOM 823 C CA . GLN A 1 104 ? -10.426 12.120 4.171 1.00 39.81 104 GLN A CA 1
ATOM 824 C C . GLN A 1 104 ? -11.812 11.494 4.431 1.00 39.81 104 GLN A C 1
ATOM 826 O O . GLN A 1 104 ? -12.565 11.244 3.496 1.00 39.81 104 GLN A O 1
ATOM 831 N N . MET A 1 105 ? -12.213 11.355 5.700 1.00 32.25 105 MET A N 1
ATOM 832 C CA . MET A 1 105 ? -13.613 11.598 6.077 1.00 32.25 105 MET A CA 1
ATOM 833 C C . MET A 1 105 ? -13.808 13.119 6.063 1.00 32.25 105 MET A C 1
ATOM 835 O O . MET A 1 105 ? -13.669 13.778 7.083 1.00 32.25 105 MET A O 1
ATOM 839 N N . ASN A 1 106 ? -14.038 13.684 4.885 1.00 31.84 106 ASN A N 1
ATOM 840 C CA . ASN A 1 106 ? -14.618 15.011 4.701 1.00 31.84 106 ASN A CA 1
ATOM 841 C C . ASN A 1 106 ? -15.499 14.891 3.466 1.00 31.84 106 ASN A C 1
ATOM 843 O O . ASN A 1 106 ? -15.024 15.167 2.379 1.00 31.84 106 ASN A O 1
ATOM 847 N N . HIS A 1 107 ? -16.703 14.350 3.632 1.00 29.59 107 HIS A N 1
ATOM 848 C CA . HIS A 1 107 ? -17.917 14.684 2.879 1.00 29.59 107 HIS A CA 1
ATOM 849 C C . HIS A 1 107 ? -19.050 13.793 3.413 1.00 29.59 107 HIS A C 1
ATOM 851 O O . HIS A 1 107 ? -19.510 12.862 2.763 1.00 29.59 107 HIS A O 1
ATOM 857 N N . HIS A 1 108 ? -19.468 14.078 4.649 1.00 27.47 108 HIS A N 1
ATOM 858 C CA . HIS A 1 108 ? -20.888 14.028 4.977 1.00 27.47 108 HIS A CA 1
ATOM 859 C C . HIS A 1 108 ? -21.443 15.418 4.673 1.00 27.47 108 HIS A C 1
ATOM 861 O O . HIS A 1 108 ? -21.244 16.327 5.476 1.00 27.47 108 HIS A O 1
ATOM 867 N N . VAL A 1 109 ? -22.057 15.568 3.499 1.00 31.11 109 VAL A N 1
ATOM 868 C CA . VAL A 1 109 ? -23.339 16.261 3.289 1.00 31.11 109 VAL A CA 1
ATOM 869 C C . VAL A 1 109 ? -24.042 15.512 2.168 1.00 31.11 109 VAL A C 1
ATOM 871 O O . VAL A 1 109 ? -23.381 15.315 1.124 1.00 31.11 109 VAL A O 1
#

Solvent-accessible surface area (backbone atoms only — not comparable to full-atom values): 6927 Å² total; per-residue (Å²): 140,87,74,90,49,85,19,32,42,55,79,73,52,70,50,67,46,97,83,59,83,48,66,48,78,43,58,79,81,50,79,47,59,40,61,51,58,38,44,62,76,64,67,53,49,73,65,57,52,49,52,44,51,50,27,45,48,53,30,48,52,55,34,52,71,38,89,78,57,47,79,83,91,59,94,48,64,57,59,91,73,73,96,56,84,86,77,82,67,92,66,92,61,53,69,47,55,27,32,65,78,30,68,56,90,77,79,93,125

Organism: NCBI:txid1051891

Sequence (109 aa):
RSFSHENILKFTGYYAEKNYGTVCIFSPYMRNGNAQTYLAEKQATTEERFFLLRDALMGLDYLHNLSPPVVHGDLKAVCHTPGTLPKVTPSLLLSHFNGKALYQMNHHV

pLDDT: mean 70.25, std 21.4, range [27.47, 93.81]

Mean predicted aligned error: 11.07 Å

Nearest PDB structures (foldseek):
  5wal-assembly1_A  TM=8.419E-01  e=1.738E-02  Homo sapiens
  4gvj-assembly1_A  TM=8.573E-01  e=2.259E-02  Homo sapiens
  6dbk-assembly1_A  TM=8.544E-01  e=3.135E-02  Homo sapiens
  6aam-assembly1_A  TM=8.443E-01  e=4.075E-02  Homo sapiens
  5hbh-assembly1_A  TM=7.560E-01  e=1.615E-01  Homo sapiens

Radius of gyration: 15.22 Å; Cα contacts (8 Å, |Δi|>4): 122; chains: 1; bounding box: 49×26×37 Å

Secondary structure (DSSP, 8-state):
-----TTBPPP-EEEE-TTSS-EEEE----TT--HHHHHHHTT--HHHHHHHHHHHHHHHHHHHTSSS----S---S-----SSS--------S--B--HHHH------